Protein AF-A0A3G2R4G4-F1 (afdb_monomer_lite)

Radius of gyration: 19.23 Å; chains: 1; bounding box: 50×34×52 Å

Secondary structure (DSSP, 8-state):
---HHHHHHHHHHSPPS--EEEEETTTEEEEEEEEE-TTS-EEEEEE--S-S--TTHHHHHHHHHHHHHHHHHHHHHHHHHHHHHHHHHHHHHT-

Organism: NCBI:txid2316383

Structure (mmCIF, N/CA/C/O backbone):
data_AF-A0A3G2R4G4-F1
#
_entry.id   AF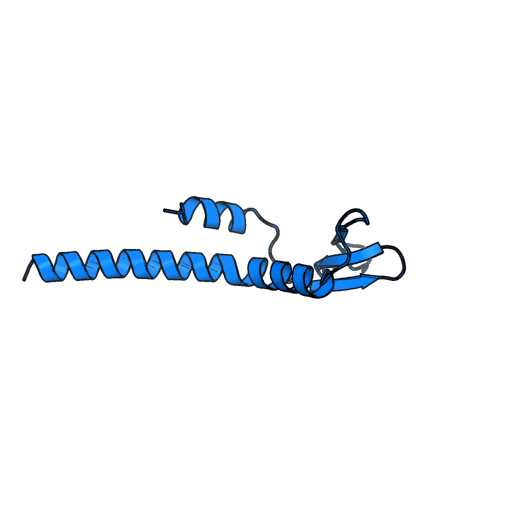-A0A3G2R4G4-F1
#
loop_
_atom_site.group_PDB
_atom_site.id
_atom_site.type_symbol
_atom_site.label_atom_id
_atom_site.label_alt_id
_atom_site.label_comp_id
_atom_site.label_asym_id
_atom_site.label_entity_id
_atom_site.label_seq_id
_atom_site.pdbx_PDB_ins_code
_atom_site.Cartn_x
_atom_site.Cartn_y
_atom_site.Cartn_z
_atom_s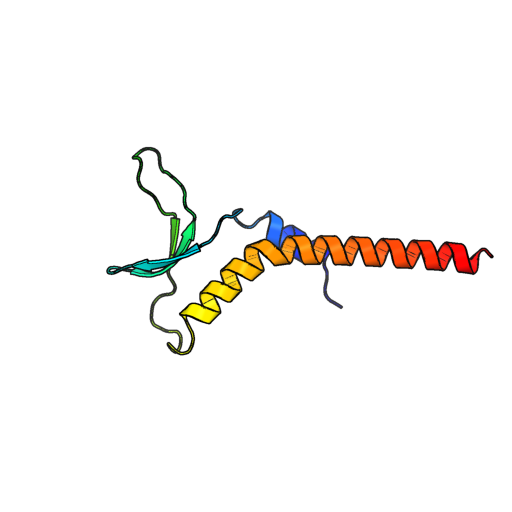ite.occupancy
_atom_site.B_iso_or_equiv
_atom_site.auth_seq_id
_atom_site.auth_comp_id
_atom_site.auth_asym_id
_atom_site.auth_atom_id
_atom_site.pdbx_PDB_model_num
ATOM 1 N N . MET A 1 1 ? 2.596 -4.062 19.014 1.00 77.81 1 MET A N 1
ATOM 2 C CA . MET A 1 1 ? 1.533 -3.821 18.014 1.00 77.81 1 MET A CA 1
ATOM 3 C C . MET A 1 1 ? 1.964 -2.649 17.153 1.00 77.81 1 MET A C 1
ATOM 5 O O . MET A 1 1 ? 2.640 -1.769 17.674 1.00 77.81 1 MET A O 1
ATOM 9 N N . ARG A 1 2 ? 1.686 -2.695 15.851 1.00 86.12 2 ARG A N 1
ATOM 10 C CA . ARG A 1 2 ? 2.098 -1.663 14.893 1.00 86.12 2 ARG A CA 1
ATOM 11 C C . ARG A 1 2 ? 1.290 -0.373 15.127 1.00 86.12 2 ARG A C 1
ATOM 13 O O . ARG A 1 2 ? 0.152 -0.458 15.573 1.00 86.12 2 ARG A O 1
ATOM 20 N N . ASP A 1 3 ? 1.878 0.796 14.879 1.00 94.44 3 ASP A N 1
ATOM 21 C CA . ASP A 1 3 ? 1.200 2.094 15.029 1.00 94.44 3 ASP A CA 1
ATOM 22 C C . ASP A 1 3 ? 0.612 2.525 13.680 1.00 94.44 3 ASP A C 1
ATOM 24 O O . ASP A 1 3 ? 1.262 3.203 12.882 1.00 94.44 3 ASP A O 1
ATOM 28 N N . PHE A 1 4 ? -0.630 2.106 13.436 1.00 94.75 4 PHE A N 1
ATOM 29 C CA . PHE A 1 4 ? -1.313 2.315 12.161 1.00 94.75 4 PHE A CA 1
ATOM 30 C C . PHE A 1 4 ? -1.499 3.786 11.794 1.00 94.75 4 PHE A C 1
ATOM 32 O O . PHE A 1 4 ? -1.476 4.122 10.612 1.00 94.75 4 PHE A O 1
ATOM 39 N N . LYS A 1 5 ? -1.602 4.686 12.779 1.00 95.44 5 LYS A N 1
ATOM 40 C CA . LYS A 1 5 ? -1.686 6.120 12.497 1.00 95.44 5 LYS A CA 1
ATOM 41 C C . LYS A 1 5 ? -0.372 6.630 11.907 1.00 95.44 5 LYS A C 1
ATOM 43 O O . LYS A 1 5 ? -0.388 7.297 10.876 1.00 95.44 5 LYS A O 1
ATOM 48 N N . LYS A 1 6 ? 0.767 6.271 12.509 1.00 96.62 6 LYS A N 1
ATOM 49 C CA . LYS A 1 6 ? 2.089 6.642 11.971 1.00 96.62 6 LYS A CA 1
ATOM 50 C C . LYS A 1 6 ? 2.366 6.005 10.615 1.00 96.62 6 LYS A C 1
ATOM 52 O O . LYS A 1 6 ? 2.980 6.641 9.761 1.00 96.62 6 LYS A O 1
ATOM 57 N N . ASP A 1 7 ? 1.918 4.769 10.407 1.00 95.62 7 ASP A N 1
ATOM 58 C CA . ASP A 1 7 ? 2.049 4.121 9.103 1.00 95.62 7 ASP A CA 1
ATOM 59 C C . ASP A 1 7 ? 1.218 4.826 8.026 1.00 95.62 7 ASP A C 1
ATOM 61 O O . ASP A 1 7 ? 1.709 5.016 6.912 1.00 95.62 7 ASP A O 1
ATOM 65 N N . LEU A 1 8 ? -0.015 5.235 8.346 1.00 95.56 8 LEU A N 1
ATOM 66 C CA . LEU A 1 8 ? -0.864 5.976 7.415 1.00 95.56 8 LEU A CA 1
ATOM 67 C C . LEU A 1 8 ? -0.258 7.344 7.087 1.00 95.56 8 LEU A C 1
ATOM 69 O O . LEU A 1 8 ? -0.157 7.688 5.914 1.00 95.56 8 LEU A O 1
ATOM 73 N N . GLU A 1 9 ? 0.251 8.072 8.085 1.00 96.25 9 GLU A N 1
ATOM 74 C CA . GLU A 1 9 ? 0.950 9.347 7.865 1.00 96.25 9 GLU A CA 1
ATOM 75 C C . GLU A 1 9 ? 2.176 9.186 6.951 1.00 96.25 9 GLU A C 1
ATOM 77 O O . GLU A 1 9 ? 2.469 10.059 6.132 1.00 96.25 9 GLU A O 1
ATOM 82 N N . LEU A 1 10 ? 2.914 8.076 7.072 1.00 94.44 10 LEU A N 1
ATOM 83 C CA . LEU A 1 10 ? 4.023 7.766 6.167 1.00 94.44 10 LEU A CA 1
ATOM 84 C C . LEU A 1 10 ? 3.524 7.525 4.735 1.00 94.44 10 LEU A C 1
ATOM 86 O O . LEU A 1 10 ? 4.151 7.993 3.783 1.00 94.44 10 LEU A O 1
ATOM 90 N N . CYS A 1 11 ? 2.403 6.818 4.584 1.00 92.88 11 CYS A N 1
ATOM 91 C CA . CYS A 1 11 ? 1.780 6.571 3.288 1.00 92.88 11 CYS A CA 1
ATOM 92 C C . CYS A 1 11 ? 1.291 7.865 2.625 1.00 92.88 11 CYS A C 1
ATOM 94 O O . CYS A 1 11 ? 1.557 8.077 1.447 1.00 92.88 11 CYS A O 1
ATOM 96 N N . GLU A 1 12 ? 0.629 8.743 3.377 1.00 91.56 12 GLU A N 1
ATOM 97 C CA . GLU A 1 12 ? 0.091 10.019 2.884 1.00 91.56 12 GLU A CA 1
ATOM 98 C C . GLU A 1 12 ? 1.188 11.021 2.503 1.00 91.56 12 GLU A C 1
ATOM 100 O O . GLU A 1 12 ? 1.005 11.829 1.595 1.00 91.56 12 GLU A O 1
ATOM 105 N N . LYS A 1 13 ? 2.355 10.952 3.160 1.00 91.62 13 LYS A N 1
ATOM 106 C CA . LYS A 1 13 ? 3.547 11.730 2.778 1.00 91.62 13 LYS A CA 1
ATOM 107 C C . LYS A 1 13 ? 4.217 11.209 1.509 1.00 91.62 13 LYS A C 1
ATOM 109 O O . LYS A 1 13 ? 4.984 11.940 0.882 1.00 91.62 13 LYS A O 1
ATOM 114 N N . ALA A 1 14 ? 3.998 9.944 1.155 1.00 88.19 14 ALA A N 1
ATOM 115 C CA . ALA A 1 14 ? 4.578 9.368 -0.044 1.00 88.19 14 ALA A CA 1
ATOM 116 C C . ALA A 1 14 ? 3.880 9.918 -1.296 1.00 88.19 14 ALA A C 1
ATOM 118 O O . ALA A 1 14 ? 2.695 10.234 -1.285 1.00 88.19 14 ALA A O 1
ATOM 119 N N . ILE A 1 15 ? 4.615 9.998 -2.409 1.00 82.25 15 ILE A N 1
ATOM 120 C CA . ILE A 1 15 ? 4.051 10.455 -3.684 1.00 82.25 15 ILE A CA 1
ATOM 121 C C . ILE A 1 15 ? 2.905 9.503 -4.108 1.00 82.25 15 ILE A C 1
ATOM 123 O O . ILE A 1 15 ? 3.157 8.290 -4.232 1.00 82.25 15 ILE A O 1
ATOM 127 N N . PRO A 1 16 ? 1.677 10.023 -4.335 1.00 79.75 16 PRO A N 1
ATOM 128 C CA . PRO A 1 16 ? 0.529 9.224 -4.757 1.00 79.75 16 PRO A CA 1
ATOM 129 C C . PRO A 1 16 ? 0.770 8.502 -6.084 1.00 79.75 16 PRO A C 1
ATOM 131 O O . PRO A 1 16 ? 1.559 8.948 -6.911 1.00 79.75 16 PRO A O 1
ATOM 134 N N . GLY A 1 17 ? 0.098 7.368 -6.275 1.00 76.06 17 GLY A N 1
ATOM 135 C CA . GLY A 1 17 ? 0.124 6.629 -7.536 1.00 76.06 17 GLY A CA 1
ATOM 136 C C . GLY A 1 17 ? -0.622 7.334 -8.684 1.00 76.06 17 GLY A C 1
ATOM 137 O O . GLY A 1 17 ? -1.103 8.458 -8.530 1.00 76.06 17 GLY A O 1
ATOM 138 N N . PRO A 1 18 ? -0.749 6.673 -9.846 1.00 81.38 18 PRO A N 1
ATOM 139 C CA . PRO A 1 18 ? -0.503 5.243 -10.040 1.00 81.38 18 PRO A CA 1
ATOM 140 C C . PRO A 1 18 ? 0.983 4.907 -10.210 1.00 81.38 18 PRO A C 1
ATOM 142 O O . PRO A 1 18 ? 1.689 5.557 -10.983 1.00 81.38 18 PRO A O 1
ATOM 145 N N . TRP A 1 19 ? 1.451 3.861 -9.533 1.00 83.00 19 TRP A N 1
ATOM 146 C CA . TRP A 1 19 ? 2.810 3.337 -9.713 1.00 83.00 19 TRP A CA 1
ATOM 147 C C . TRP A 1 19 ? 2.790 2.146 -10.667 1.00 83.00 19 TRP A C 1
ATOM 149 O O . TRP A 1 19 ? 1.826 1.390 -10.721 1.00 83.00 19 TRP A O 1
ATOM 159 N N . LYS A 1 20 ? 3.846 1.973 -11.462 1.00 83.50 20 LYS A N 1
ATOM 160 C CA . LYS A 1 20 ? 3.966 0.850 -12.396 1.00 83.50 20 LYS A CA 1
ATOM 161 C C . LYS A 1 20 ? 5.384 0.321 -12.417 1.00 83.50 20 LYS A C 1
ATOM 163 O O . LYS A 1 20 ? 6.340 1.091 -12.421 1.00 83.50 20 LYS A O 1
ATOM 168 N N . TYR A 1 21 ? 5.514 -0.994 -12.489 1.00 82.38 21 TYR A N 1
ATOM 169 C CA . TYR A 1 21 ? 6.773 -1.616 -12.860 1.00 82.38 21 TYR A CA 1
ATOM 170 C C . TYR A 1 21 ? 7.034 -1.394 -14.357 1.00 82.38 21 TYR A C 1
ATOM 172 O O . TYR A 1 21 ? 6.129 -1.536 -15.183 1.00 82.38 21 TYR A O 1
ATOM 180 N N . ALA A 1 22 ? 8.273 -1.055 -14.704 1.00 78.69 22 ALA A N 1
ATOM 181 C CA . ALA A 1 22 ? 8.748 -1.037 -16.079 1.00 78.69 22 ALA A CA 1
ATOM 182 C C . ALA A 1 22 ? 10.160 -1.627 -16.166 1.00 78.69 22 ALA A C 1
ATOM 184 O O . ALA A 1 22 ? 10.969 -1.496 -15.248 1.00 78.69 22 ALA A O 1
ATOM 185 N N . ASN A 1 23 ? 10.461 -2.259 -17.299 1.00 78.75 23 ASN A N 1
ATOM 186 C CA . ASN A 1 23 ? 11.820 -2.628 -17.673 1.00 78.75 23 ASN A CA 1
ATOM 187 C C . ASN A 1 23 ? 12.237 -1.765 -18.862 1.00 78.75 23 ASN A C 1
ATOM 189 O O . ASN A 1 23 ? 11.568 -1.779 -19.897 1.00 78.75 23 ASN A O 1
ATOM 193 N N . THR A 1 24 ? 13.302 -0.986 -18.706 1.00 73.19 24 THR A N 1
ATOM 194 C CA . THR A 1 24 ? 13.771 -0.066 -19.746 1.00 73.19 24 THR A CA 1
ATOM 195 C C . THR A 1 24 ? 15.175 -0.446 -20.192 1.00 73.19 24 THR A C 1
ATOM 197 O O . THR A 1 24 ? 16.019 -0.791 -19.368 1.00 73.19 24 THR A O 1
ATOM 200 N N . ALA A 1 25 ? 15.449 -0.321 -21.493 1.00 71.00 25 ALA A N 1
ATOM 201 C CA . ALA A 1 25 ? 16.734 -0.711 -22.075 1.00 71.00 25 ALA A CA 1
ATOM 202 C C . ALA A 1 25 ? 17.947 -0.013 -21.425 1.00 71.00 25 ALA A C 1
ATOM 204 O O . ALA A 1 25 ? 19.018 -0.602 -21.359 1.00 71.00 25 ALA A O 1
ATOM 205 N N . ASN A 1 26 ? 17.770 1.213 -20.912 1.00 72.56 26 ASN A N 1
ATOM 206 C CA . ASN A 1 26 ? 18.860 2.026 -20.362 1.00 72.56 26 ASN A CA 1
ATOM 207 C C . ASN A 1 26 ? 18.884 2.098 -18.825 1.00 72.56 26 ASN A C 1
ATOM 209 O O . ASN A 1 26 ? 19.886 2.535 -18.269 1.00 72.56 26 ASN A O 1
ATOM 213 N N . MET A 1 27 ? 17.796 1.735 -18.132 1.00 69.00 27 MET A N 1
ATOM 214 C CA . MET A 1 27 ? 17.703 1.849 -16.664 1.00 69.00 27 MET A CA 1
ATOM 215 C C . MET A 1 27 ? 17.400 0.519 -15.964 1.00 69.00 27 MET A C 1
ATOM 217 O O . MET A 1 27 ? 17.343 0.484 -14.738 1.00 69.00 27 MET A O 1
ATOM 221 N N . GLY A 1 28 ? 17.185 -0.564 -16.715 1.00 75.31 28 GLY A N 1
ATOM 222 C CA . GLY A 1 28 ? 16.803 -1.858 -16.159 1.00 75.31 28 GLY A CA 1
ATOM 223 C C . GLY A 1 28 ? 15.422 -1.822 -15.499 1.00 75.31 28 GLY A C 1
ATOM 224 O O . GLY A 1 28 ? 14.488 -1.194 -16.011 1.00 75.31 28 GLY A O 1
ATOM 225 N N . HIS A 1 29 ? 15.298 -2.515 -14.366 1.00 76.38 29 HIS A N 1
ATOM 226 C CA . HIS A 1 29 ? 14.062 -2.647 -13.597 1.00 76.38 29 HIS A CA 1
ATOM 227 C C . HIS A 1 29 ? 13.773 -1.381 -12.775 1.00 76.38 29 HIS A C 1
ATOM 229 O O . HIS A 1 29 ? 14.543 -1.014 -11.886 1.00 76.38 29 HIS A O 1
ATOM 235 N N . VAL A 1 30 ? 12.640 -0.728 -13.044 1.00 76.31 30 VAL A N 1
ATOM 236 C CA . VAL A 1 30 ? 12.270 0.544 -12.407 1.00 76.31 30 VAL A CA 1
ATOM 237 C C . VAL A 1 30 ? 10.827 0.553 -11.909 1.00 76.31 30 VAL A C 1
ATOM 239 O O . VAL A 1 30 ? 9.946 -0.101 -12.475 1.00 76.31 30 VAL A O 1
ATOM 242 N N . LEU A 1 31 ? 10.582 1.354 -10.869 1.00 76.19 31 LEU A N 1
ATOM 243 C CA . LEU A 1 31 ? 9.243 1.818 -10.507 1.00 76.19 31 LEU A CA 1
ATOM 244 C C . LEU A 1 31 ? 9.012 3.179 -11.142 1.00 76.19 31 LEU A C 1
ATOM 246 O O . LEU A 1 31 ? 9.720 4.141 -10.848 1.00 76.19 31 LEU A O 1
ATOM 250 N N . GLN A 1 32 ? 8.016 3.253 -12.006 1.00 73.88 32 GLN A N 1
ATOM 251 C CA . GLN A 1 32 ? 7.671 4.422 -12.790 1.00 73.88 32 GLN A CA 1
ATOM 252 C C . GLN A 1 32 ? 6.312 4.962 -12.359 1.00 73.88 32 GLN A C 1
ATOM 254 O O . GLN A 1 32 ? 5.338 4.221 -12.244 1.00 73.88 32 GLN A O 1
ATOM 259 N N . MET A 1 33 ? 6.227 6.281 -12.227 1.00 71.12 33 MET A N 1
ATOM 260 C CA . MET A 1 33 ? 4.952 6.987 -12.182 1.00 71.12 33 MET A CA 1
ATOM 261 C C . MET A 1 33 ? 4.701 7.649 -13.548 1.00 71.12 33 MET A C 1
ATOM 263 O O . MET A 1 33 ? 5.605 8.303 -14.088 1.00 71.12 33 MET A O 1
ATOM 267 N N . PRO A 1 34 ? 3.510 7.498 -14.158 1.00 62.22 34 PRO A N 1
ATOM 268 C CA . PRO A 1 34 ? 3.169 8.177 -15.397 1.00 62.22 34 PRO A CA 1
ATOM 269 C C . PRO A 1 34 ? 2.874 9.655 -15.107 1.00 62.22 34 PRO A C 1
ATOM 271 O O . PRO A 1 34 ? 1.726 10.068 -15.030 1.00 62.22 34 PRO A O 1
ATOM 274 N N . TYR A 1 35 ? 3.922 10.459 -14.951 1.00 63.62 35 TYR A N 1
ATOM 275 C CA . TYR A 1 35 ? 3.824 11.917 -14.906 1.00 63.62 35 TYR A CA 1
ATOM 276 C C . TYR A 1 35 ? 4.202 12.490 -16.268 1.00 63.62 35 TYR A C 1
ATOM 278 O O . TYR A 1 35 ? 5.250 12.118 -16.787 1.00 63.62 35 TYR A O 1
ATOM 286 N N . ILE A 1 36 ? 3.377 13.365 -16.844 1.00 57.22 36 ILE A N 1
ATOM 287 C CA . ILE A 1 36 ? 3.715 14.116 -18.059 1.00 57.22 36 ILE A CA 1
ATOM 288 C C . ILE A 1 36 ? 4.387 15.410 -17.601 1.00 57.22 36 ILE A C 1
ATOM 290 O O . ILE A 1 36 ? 3.739 16.250 -16.980 1.00 57.22 36 ILE A O 1
ATOM 294 N N . ASN A 1 37 ? 5.686 15.568 -17.860 1.00 62.78 37 ASN A N 1
ATOM 295 C CA . ASN A 1 37 ? 6.351 16.844 -17.600 1.00 62.78 37 ASN A CA 1
ATOM 296 C C . ASN A 1 37 ? 5.913 17.911 -18.625 1.00 62.78 37 ASN A C 1
ATOM 298 O O . ASN A 1 37 ? 5.248 17.611 -19.616 1.00 62.78 37 ASN A O 1
ATOM 302 N N . ILE A 1 38 ? 6.325 19.166 -18.421 1.00 54.47 38 ILE A N 1
ATOM 303 C CA . ILE A 1 38 ? 6.005 20.296 -19.317 1.00 54.47 38 ILE A CA 1
ATOM 304 C C . ILE A 1 38 ? 6.474 20.098 -20.774 1.00 54.47 38 ILE A C 1
ATOM 306 O O . ILE A 1 38 ? 6.066 20.843 -21.658 1.00 54.47 38 ILE A O 1
ATOM 310 N N . HIS A 1 39 ? 7.312 19.091 -21.033 1.00 66.81 39 HIS A N 1
ATOM 311 C CA . HIS A 1 39 ? 7.827 18.725 -22.351 1.00 66.81 39 HIS A CA 1
ATOM 312 C C . HIS A 1 39 ? 7.135 17.489 -22.947 1.00 66.81 39 HIS A C 1
ATOM 314 O O . HIS A 1 39 ? 7.615 16.931 -23.931 1.00 66.81 39 HIS A O 1
ATOM 320 N N . GLY A 1 40 ? 6.033 17.017 -22.355 1.00 62.09 40 GLY A N 1
ATOM 321 C CA . GLY A 1 40 ? 5.322 15.828 -22.830 1.00 62.09 40 GLY A CA 1
ATOM 322 C 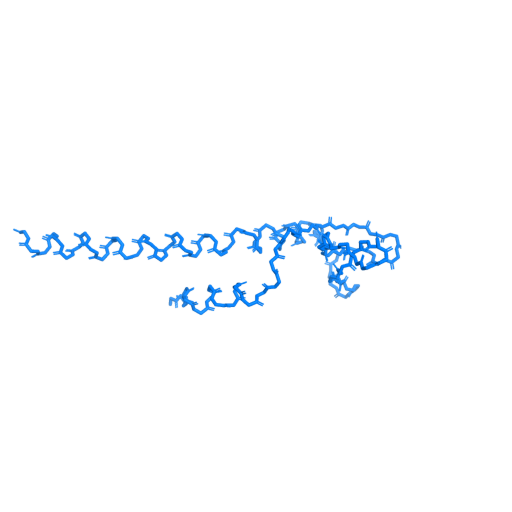C . GLY A 1 40 ? 6.049 14.509 -22.541 1.00 62.09 40 GLY A C 1
ATOM 323 O O . GLY A 1 40 ? 5.577 13.444 -22.943 1.00 62.09 40 GLY A O 1
ATOM 324 N N . GLN A 1 41 ? 7.190 14.549 -21.848 1.00 59.66 41 GLN A N 1
ATOM 325 C CA . GLN A 1 41 ? 7.972 13.365 -21.525 1.00 59.66 41 GLN A CA 1
ATOM 326 C C . GLN A 1 41 ? 7.407 12.726 -20.265 1.00 59.66 41 GLN A C 1
ATOM 328 O O . GLN A 1 41 ? 7.142 13.392 -19.259 1.00 59.66 41 GLN A O 1
ATOM 333 N N . LYS A 1 42 ? 7.225 11.408 -20.328 1.00 57.22 42 LYS A N 1
ATOM 334 C CA . LYS A 1 42 ? 6.884 10.627 -19.149 1.00 57.22 42 LYS A CA 1
ATOM 335 C C . LYS A 1 42 ? 8.144 10.413 -18.306 1.00 57.22 42 LYS A C 1
ATOM 337 O O . LYS A 1 42 ? 9.218 10.260 -18.875 1.00 57.22 42 LYS A O 1
ATOM 342 N N . VAL A 1 43 ? 7.953 10.285 -16.991 1.00 58.66 43 VAL A N 1
ATOM 343 C CA . VAL A 1 43 ? 8.736 9.450 -16.048 1.00 58.66 43 VAL A CA 1
ATOM 344 C C . VAL A 1 43 ? 9.524 10.214 -14.978 1.00 58.66 43 VAL A C 1
ATOM 346 O O . VAL A 1 43 ? 10.619 10.713 -15.209 1.00 58.66 43 VAL A O 1
ATOM 349 N N . MET A 1 44 ? 9.007 10.153 -13.747 1.00 57.62 44 MET A N 1
ATOM 350 C CA . MET A 1 44 ? 9.846 10.012 -12.555 1.00 57.62 44 MET A CA 1
ATOM 351 C C . MET A 1 44 ? 10.008 8.504 -12.310 1.00 57.62 44 MET A C 1
ATOM 353 O O . MET A 1 44 ? 9.003 7.787 -12.247 1.00 57.62 44 MET A O 1
ATOM 357 N N . ALA A 1 45 ? 11.250 8.021 -12.239 1.00 60.53 45 ALA A N 1
ATOM 358 C CA . ALA A 1 45 ? 11.572 6.619 -11.982 1.00 60.53 45 ALA A CA 1
ATOM 359 C C . ALA A 1 45 ? 12.415 6.496 -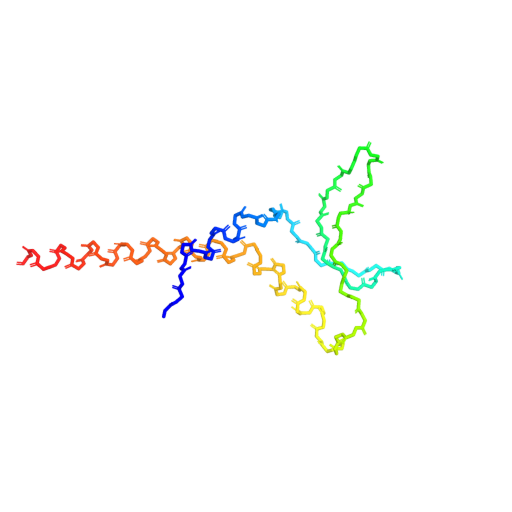10.713 1.00 60.53 45 ALA A C 1
ATOM 361 O O . ALA A 1 45 ? 13.402 7.212 -10.549 1.00 60.53 45 ALA A O 1
ATOM 362 N N . ILE A 1 46 ? 12.052 5.555 -9.845 1.00 65.81 46 ILE A N 1
ATOM 363 C CA . ILE A 1 46 ? 12.966 5.037 -8.828 1.00 65.81 46 ILE A CA 1
ATOM 364 C C . ILE A 1 46 ? 13.683 3.852 -9.474 1.00 65.81 46 ILE A C 1
ATOM 366 O O . ILE A 1 46 ? 13.055 2.843 -9.809 1.00 65.81 46 ILE A O 1
ATOM 370 N N . VAL A 1 47 ? 14.987 4.007 -9.697 1.00 60.88 47 VAL A N 1
ATOM 371 C CA . VAL A 1 47 ? 15.847 2.982 -10.298 1.00 60.88 47 VAL A CA 1
ATOM 372 C C . VAL A 1 47 ? 16.436 2.121 -9.185 1.00 60.88 47 VAL A C 1
ATOM 374 O O . VAL A 1 47 ? 17.157 2.634 -8.329 1.00 60.88 47 VAL A O 1
ATOM 377 N N . LEU A 1 48 ? 16.160 0.815 -9.199 1.00 63.03 48 LEU A N 1
ATOM 378 C CA . LEU A 1 48 ? 16.878 -0.138 -8.353 1.00 63.03 48 LEU A CA 1
ATOM 379 C C . LEU A 1 48 ? 18.139 -0.574 -9.104 1.00 63.03 48 LEU A C 1
ATOM 381 O O . LEU A 1 48 ? 18.074 -1.385 -10.025 1.00 63.03 48 LEU A O 1
ATOM 385 N N . LYS A 1 49 ? 19.291 0.012 -8.762 1.00 53.78 49 LYS A N 1
ATOM 386 C CA . LYS A 1 49 ? 20.548 -0.256 -9.468 1.00 53.78 49 LYS A CA 1
ATOM 387 C C . LYS A 1 49 ? 21.282 -1.473 -8.881 1.00 53.78 49 LYS A C 1
ATOM 389 O O . LYS A 1 49 ? 21.780 -1.409 -7.763 1.00 53.78 49 LYS A O 1
ATOM 394 N N . GLU A 1 50 ? 21.334 -2.543 -9.677 1.00 52.38 50 GLU A N 1
ATOM 395 C CA . GLU A 1 50 ? 22.363 -3.599 -9.857 1.00 52.38 50 GLU A CA 1
ATOM 396 C C . GLU A 1 50 ? 23.046 -4.314 -8.666 1.00 52.38 50 GLU A C 1
ATOM 398 O O . GLU A 1 50 ? 23.752 -5.286 -8.911 1.00 52.38 50 GLU A O 1
ATOM 403 N N . TRP A 1 51 ? 22.827 -3.954 -7.399 1.00 52.19 51 TRP A N 1
ATOM 404 C CA . TRP A 1 51 ? 23.472 -4.640 -6.256 1.00 52.19 51 TRP A CA 1
ATOM 405 C C . TRP A 1 51 ? 22.540 -5.548 -5.445 1.00 52.19 51 TRP A C 1
ATOM 407 O O . TRP A 1 51 ? 22.939 -6.106 -4.425 1.00 52.19 51 TRP A O 1
ATOM 417 N N . THR A 1 52 ? 21.293 -5.711 -5.882 1.00 55.53 52 THR A N 1
ATOM 418 C CA . THR A 1 52 ? 20.331 -6.631 -5.264 1.00 55.53 52 THR A CA 1
ATOM 419 C C . THR A 1 52 ? 20.371 -7.962 -6.018 1.00 55.53 52 THR A C 1
ATOM 421 O O . THR A 1 52 ? 20.315 -7.927 -7.249 1.00 55.53 52 THR A O 1
ATOM 424 N N . PRO A 1 53 ? 20.468 -9.125 -5.341 1.00 59.53 53 PRO A N 1
ATOM 425 C CA . PRO A 1 53 ? 20.348 -10.422 -6.001 1.00 59.53 53 PRO A CA 1
ATOM 426 C C . PRO A 1 53 ? 19.120 -10.429 -6.918 1.00 59.53 53 PRO A C 1
ATOM 428 O O . PRO A 1 53 ? 18.019 -10.094 -6.488 1.00 59.53 53 PRO A O 1
ATOM 431 N N . LEU A 1 54 ? 19.339 -10.750 -8.195 1.00 60.56 54 LEU A N 1
ATOM 432 C CA . LEU A 1 54 ? 18.380 -10.595 -9.298 1.00 60.56 54 LEU A CA 1
ATOM 433 C C . LEU A 1 54 ? 17.188 -11.566 -9.241 1.00 60.56 54 LEU A C 1
ATOM 435 O O . LEU A 1 54 ? 16.349 -11.564 -10.143 1.00 60.56 54 LEU A O 1
ATOM 439 N N . GLU A 1 55 ? 17.098 -12.400 -8.208 1.00 73.31 55 GLU A N 1
ATOM 440 C CA . GLU A 1 55 ? 15.985 -13.326 -8.052 1.00 73.31 55 GLU A CA 1
ATOM 441 C C . GLU A 1 55 ? 14.694 -12.549 -7.791 1.00 73.31 55 GLU A C 1
ATOM 443 O O . GLU A 1 55 ? 14.601 -11.716 -6.887 1.00 73.31 55 GLU A O 1
ATOM 448 N N . ASN A 1 56 ? 13.687 -12.823 -8.619 1.00 76.62 56 ASN A N 1
ATOM 449 C CA . ASN A 1 56 ? 12.328 -12.310 -8.468 1.00 76.62 56 ASN A CA 1
ATOM 450 C C . ASN A 1 56 ? 12.236 -10.773 -8.414 1.00 76.62 56 ASN A C 1
ATOM 452 O O . ASN A 1 56 ? 11.296 -10.228 -7.843 1.00 76.62 56 ASN A O 1
ATOM 456 N N . ILE A 1 57 ? 13.179 -10.040 -9.027 1.00 78.31 57 ILE A N 1
ATOM 457 C CA . ILE A 1 57 ? 13.170 -8.563 -9.029 1.00 78.31 57 ILE A CA 1
ATOM 458 C C . ILE A 1 57 ? 11.860 -7.992 -9.587 1.00 78.31 57 ILE A C 1
ATOM 460 O O . ILE A 1 57 ? 11.350 -6.998 -9.077 1.00 78.31 57 ILE A O 1
ATOM 464 N N . LYS A 1 58 ? 11.286 -8.640 -10.608 1.00 81.00 58 LYS A N 1
ATOM 465 C CA . LYS A 1 58 ? 9.975 -8.281 -11.153 1.00 81.00 58 LYS A CA 1
ATOM 466 C C . LYS A 1 58 ? 8.892 -8.421 -10.081 1.00 81.00 58 LYS A C 1
ATOM 468 O O . LYS A 1 58 ? 8.190 -7.451 -9.824 1.00 81.00 58 LYS A O 1
ATOM 473 N N . ASP A 1 59 ? 8.808 -9.579 -9.435 1.00 84.25 59 ASP A N 1
ATOM 474 C CA . ASP A 1 59 ? 7.783 -9.871 -8.428 1.00 84.25 59 ASP A CA 1
ATOM 475 C C . ASP A 1 59 ? 7.931 -8.961 -7.202 1.00 84.25 59 ASP A C 1
ATOM 477 O O . ASP A 1 59 ? 6.943 -8.459 -6.674 1.00 84.25 59 ASP A O 1
ATOM 481 N N . ASN A 1 60 ? 9.167 -8.662 -6.791 1.00 82.88 60 ASN A N 1
ATOM 482 C CA . ASN A 1 60 ? 9.455 -7.711 -5.719 1.00 82.88 60 ASN A CA 1
ATOM 483 C C . ASN A 1 60 ? 8.967 -6.300 -6.074 1.00 82.88 60 ASN A C 1
ATOM 485 O O . ASN A 1 60 ? 8.386 -5.608 -5.237 1.00 82.88 60 ASN A O 1
ATOM 489 N N . LEU A 1 61 ? 9.186 -5.861 -7.316 1.00 83.69 61 LEU A N 1
ATOM 490 C CA . LEU A 1 61 ? 8.720 -4.556 -7.777 1.00 83.69 61 LEU A CA 1
ATOM 491 C C . LEU A 1 61 ? 7.200 -4.502 -7.914 1.00 83.69 61 LEU A C 1
ATOM 493 O O . LEU A 1 61 ? 6.596 -3.513 -7.501 1.00 83.69 61 LEU A O 1
ATOM 497 N N . GLU A 1 62 ? 6.578 -5.556 -8.436 1.00 85.75 62 GLU A N 1
ATOM 498 C CA . GLU A 1 62 ? 5.121 -5.683 -8.485 1.00 85.75 62 GLU A CA 1
ATOM 499 C C . GLU A 1 62 ? 4.518 -5.670 -7.076 1.00 85.75 62 GLU A C 1
ATOM 501 O O . GLU A 1 62 ? 3.564 -4.931 -6.833 1.00 85.75 62 GLU A O 1
ATOM 506 N N . PHE A 1 63 ? 5.121 -6.384 -6.121 1.00 88.25 63 PHE A N 1
ATOM 507 C CA . PHE A 1 63 ? 4.727 -6.333 -4.715 1.00 88.25 63 PHE A CA 1
ATOM 508 C C . PHE A 1 63 ? 4.807 -4.910 -4.158 1.00 88.25 63 PHE A C 1
ATOM 510 O O . PHE A 1 63 ? 3.853 -4.454 -3.534 1.00 88.25 63 PHE A O 1
ATOM 517 N N . ILE A 1 64 ? 5.900 -4.178 -4.405 1.00 87.06 64 ILE A N 1
ATOM 518 C CA . ILE A 1 64 ? 6.037 -2.794 -3.932 1.00 87.06 64 ILE A CA 1
ATOM 519 C C . ILE A 1 64 ? 4.960 -1.896 -4.548 1.00 87.06 64 ILE A C 1
ATOM 521 O O . ILE A 1 64 ? 4.371 -1.097 -3.823 1.00 87.06 64 ILE A O 1
ATOM 525 N N . VAL A 1 65 ? 4.672 -2.016 -5.850 1.00 88.00 65 VAL A N 1
ATOM 526 C CA . VAL A 1 65 ? 3.587 -1.254 -6.500 1.00 88.00 65 VAL A CA 1
ATOM 527 C C . VAL A 1 65 ? 2.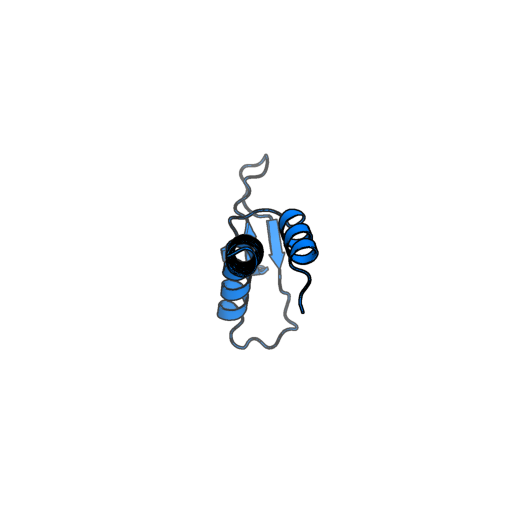257 -1.525 -5.805 1.00 88.00 65 VAL A C 1
ATOM 529 O O . VAL A 1 65 ? 1.609 -0.590 -5.337 1.00 88.00 65 VAL A O 1
ATOM 532 N N . GLN A 1 66 ? 1.892 -2.801 -5.679 1.00 89.00 66 GLN A N 1
ATOM 533 C CA . GLN A 1 66 ? 0.623 -3.211 -5.078 1.00 89.00 66 GLN A CA 1
ATOM 534 C C . GLN A 1 66 ? 0.532 -2.796 -3.608 1.00 89.00 66 GLN A C 1
ATOM 536 O O . GLN A 1 66 ? -0.504 -2.317 -3.158 1.00 89.00 66 GLN A O 1
ATOM 541 N N . ALA A 1 67 ? 1.625 -2.916 -2.854 1.00 90.75 67 ALA A N 1
ATOM 542 C CA . ALA A 1 67 ? 1.683 -2.487 -1.465 1.00 90.75 67 ALA A CA 1
ATOM 543 C C . ALA A 1 67 ? 1.531 -0.966 -1.342 1.00 90.75 67 ALA A C 1
ATOM 545 O O . ALA A 1 67 ? 0.807 -0.501 -0.471 1.00 90.75 67 ALA A O 1
ATOM 546 N N . ARG A 1 68 ? 2.156 -0.168 -2.215 1.00 88.75 68 ARG A N 1
ATOM 547 C CA . ARG A 1 68 ? 2.021 1.300 -2.175 1.00 88.75 68 ARG A CA 1
ATOM 548 C C . ARG A 1 68 ? 0.584 1.764 -2.392 1.00 88.75 68 ARG A C 1
ATOM 550 O O . ARG A 1 68 ? 0.189 2.761 -1.797 1.00 88.75 68 ARG A O 1
ATOM 557 N N . GLU A 1 69 ? -0.171 1.064 -3.231 1.00 87.75 69 GLU A N 1
ATOM 558 C CA . GLU A 1 69 ? -1.562 1.411 -3.532 1.00 87.75 69 GLU A CA 1
ATOM 559 C C . GLU A 1 69 ? -2.546 0.791 -2.529 1.00 87.75 69 GLU A C 1
ATOM 561 O O . GLU A 1 69 ? -3.486 1.455 -2.100 1.00 87.75 69 GLU A O 1
ATOM 566 N N . GLY A 1 70 ? -2.316 -0.453 -2.100 1.00 91.81 70 GLY A N 1
ATOM 567 C CA . GLY A 1 70 ? -3.232 -1.189 -1.226 1.00 91.81 70 GLY A CA 1
ATOM 568 C C . GLY A 1 70 ? -3.008 -0.985 0.274 1.00 91.81 70 GLY A C 1
ATOM 569 O O . GLY A 1 70 ? -3.962 -1.038 1.048 1.00 91.81 70 GLY A O 1
ATOM 570 N N . TRP A 1 71 ? -1.771 -0.742 0.717 1.00 94.00 71 TRP A N 1
ATOM 571 C CA . TRP A 1 71 ? -1.447 -0.613 2.144 1.00 94.00 71 TRP A CA 1
ATOM 572 C C . TRP A 1 71 ? -2.164 0.550 2.848 1.00 94.00 71 TRP A C 1
ATOM 574 O O . TRP A 1 71 ? -2.684 0.318 3.940 1.00 94.00 71 TRP A O 1
ATOM 584 N N . PRO A 1 72 ? -2.277 1.762 2.261 1.00 94.75 72 PRO A N 1
ATOM 585 C CA . PRO A 1 72 ? -2.997 2.863 2.901 1.00 94.75 72 PRO A CA 1
ATOM 586 C C . PRO A 1 72 ? -4.469 2.513 3.161 1.00 94.75 72 PRO A C 1
ATOM 588 O O . PRO A 1 72 ? -4.991 2.779 4.242 1.00 94.75 72 PRO A O 1
ATOM 591 N N . GLU A 1 73 ? -5.123 1.857 2.201 1.00 95.19 73 GLU A N 1
ATOM 592 C CA . GLU A 1 73 ? -6.522 1.435 2.315 1.00 95.19 73 GLU A CA 1
ATOM 593 C C . GLU A 1 73 ? -6.695 0.293 3.322 1.00 95.19 73 GLU A C 1
ATOM 595 O O . GLU A 1 73 ? -7.616 0.315 4.140 1.00 95.19 73 GLU A O 1
ATOM 600 N N . ALA A 1 74 ? -5.768 -0.670 3.336 1.00 96.38 74 ALA A N 1
ATOM 601 C CA . ALA A 1 74 ? -5.753 -1.730 4.338 1.00 96.38 74 ALA A CA 1
ATOM 602 C C . ALA A 1 74 ? -5.604 -1.164 5.761 1.00 96.38 74 ALA A C 1
ATOM 604 O O . ALA A 1 74 ? -6.324 -1.586 6.665 1.00 96.38 74 ALA A O 1
ATOM 605 N N . ILE A 1 75 ? -4.720 -0.178 5.959 1.00 96.56 75 ILE A N 1
ATOM 606 C CA . ILE A 1 75 ? -4.546 0.496 7.252 1.00 96.56 75 ILE A CA 1
ATOM 607 C C . ILE A 1 75 ? -5.834 1.201 7.683 1.00 96.56 75 ILE A C 1
ATOM 609 O O . ILE A 1 75 ? -6.297 0.971 8.802 1.00 96.56 75 ILE A O 1
ATOM 613 N N . LYS A 1 76 ? -6.431 2.023 6.806 1.00 96.75 76 LYS A N 1
ATOM 614 C CA . LYS A 1 76 ? -7.701 2.712 7.097 1.00 96.75 76 LYS A CA 1
ATOM 615 C C . LYS A 1 76 ? -8.772 1.712 7.519 1.00 96.75 76 LYS A C 1
ATOM 617 O O . LYS A 1 76 ? -9.408 1.890 8.556 1.00 96.75 76 LYS A O 1
ATOM 622 N N . ARG A 1 77 ? -8.895 0.609 6.775 1.00 97.50 77 ARG A N 1
ATOM 623 C CA . ARG A 1 77 ? -9.869 -0.441 7.068 1.00 97.50 77 ARG A CA 1
ATOM 624 C C . ARG A 1 77 ? -9.645 -1.093 8.431 1.00 97.50 77 ARG A C 1
ATOM 626 O O . ARG A 1 77 ? -10.609 -1.348 9.149 1.00 97.50 77 ARG A O 1
ATOM 633 N N . VAL A 1 78 ? -8.395 -1.371 8.799 1.00 96.94 78 VAL A N 1
ATOM 634 C CA . VAL A 1 78 ? -8.076 -1.930 10.121 1.00 96.94 78 VAL A CA 1
ATOM 635 C C . VAL A 1 78 ? -8.433 -0.939 11.227 1.00 96.94 78 VAL A C 1
ATOM 637 O O . VAL A 1 78 ? -9.088 -1.330 12.189 1.00 96.94 78 VAL A O 1
ATOM 640 N N . MET A 1 79 ? -8.081 0.340 11.077 1.00 96.00 79 MET A N 1
ATOM 641 C CA . MET A 1 79 ? -8.404 1.373 12.068 1.00 96.00 79 MET A CA 1
ATOM 642 C C . MET A 1 79 ? -9.920 1.539 12.268 1.00 96.00 79 MET A C 1
ATOM 644 O O . MET A 1 79 ? -10.379 1.655 13.406 1.00 96.00 79 MET A O 1
ATOM 648 N N . GLU A 1 80 ? -10.705 1.508 11.186 1.00 97.31 80 GLU A N 1
ATOM 649 C CA . GLU A 1 80 ? -12.174 1.513 11.248 1.00 97.31 80 GLU A CA 1
ATOM 650 C C . GLU A 1 80 ? -12.712 0.314 12.033 1.00 97.31 80 GLU A C 1
ATOM 652 O O . GLU A 1 80 ? -13.530 0.481 12.938 1.00 97.31 80 GLU A O 1
ATOM 657 N N . LEU A 1 81 ? -12.231 -0.892 11.715 1.00 97.62 81 LEU A N 1
ATOM 658 C CA . LEU A 1 81 ? -12.650 -2.122 12.387 1.00 97.62 81 LEU A CA 1
ATOM 659 C C . LEU A 1 81 ? -12.265 -2.123 13.870 1.00 97.62 81 LEU A C 1
ATOM 661 O O . LEU A 1 81 ? -13.061 -2.544 14.704 1.00 97.62 81 LEU A O 1
ATOM 665 N N . GLU A 1 82 ? -11.076 -1.633 14.222 1.00 95.56 82 GLU A N 1
ATOM 666 C CA . GLU A 1 82 ? -10.659 -1.506 15.621 1.00 95.56 82 GLU A CA 1
ATOM 667 C C . GLU A 1 82 ? -11.548 -0.529 16.396 1.00 95.56 82 GLU A C 1
ATOM 669 O O . GLU A 1 82 ? -11.884 -0.790 17.555 1.00 95.56 82 GLU A O 1
ATOM 674 N N . SER A 1 83 ? -11.942 0.583 15.771 1.00 96.00 83 SER A N 1
ATOM 675 C CA . SER A 1 83 ? -12.870 1.549 16.365 1.00 96.00 83 SER A CA 1
ATOM 676 C C . SER A 1 83 ? -14.258 0.935 16.566 1.00 96.00 83 SER A C 1
ATOM 678 O O . SER A 1 83 ? -14.841 1.040 17.646 1.00 96.00 83 SER A O 1
ATOM 680 N N . GLU A 1 84 ? -14.751 0.209 15.564 1.00 97.81 84 GLU A N 1
ATOM 681 C CA . GLU A 1 84 ? -16.053 -0.453 15.613 1.00 97.81 84 GLU A CA 1
ATOM 682 C C . GLU A 1 84 ? -16.102 -1.566 16.669 1.00 97.81 84 GLU A C 1
ATOM 684 O O . GLU A 1 84 ? -17.043 -1.647 17.455 1.00 97.81 84 GLU A O 1
ATOM 689 N N . VAL A 1 85 ? -15.051 -2.385 16.771 1.00 97.50 85 VAL A N 1
ATOM 690 C CA . VAL A 1 85 ? -14.946 -3.412 17.819 1.00 97.50 85 VAL A CA 1
ATOM 691 C C . VAL A 1 85 ? -14.949 -2.785 19.213 1.00 97.50 85 VAL A C 1
ATOM 693 O O . VAL A 1 85 ? -15.546 -3.350 20.128 1.00 97.50 85 VAL A O 1
ATOM 696 N N . LYS A 1 86 ? -14.297 -1.630 19.401 1.00 96.50 86 LYS A N 1
ATOM 697 C CA . LYS A 1 86 ? -14.334 -0.908 20.683 1.00 96.50 86 LYS A CA 1
ATOM 698 C C . LYS A 1 86 ? -15.747 -0.430 21.0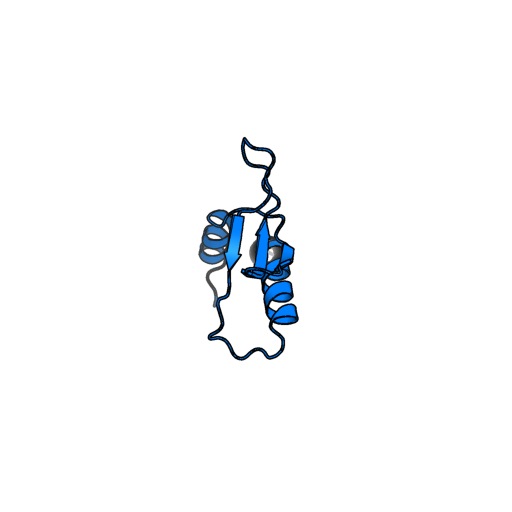12 1.00 96.50 86 LYS A C 1
ATOM 700 O O . LYS A 1 86 ? -16.187 -0.642 22.138 1.00 96.50 86 LYS A O 1
ATOM 705 N N . ARG A 1 87 ? -16.458 0.147 20.038 1.00 97.44 87 ARG A N 1
ATOM 706 C CA . ARG A 1 87 ? -17.851 0.594 20.197 1.00 97.44 87 ARG A CA 1
ATOM 707 C C . ARG A 1 87 ? -18.770 -0.558 20.604 1.00 97.44 87 ARG A C 1
ATOM 709 O O . ARG A 1 87 ? -19.438 -0.470 21.627 1.00 97.44 87 ARG A O 1
ATOM 716 N N . LEU A 1 88 ? -18.732 -1.663 19.860 1.00 97.81 88 LEU A N 1
ATOM 717 C CA . LEU A 1 88 ? -19.576 -2.834 20.123 1.00 97.81 88 LEU A CA 1
ATOM 718 C C . LEU A 1 88 ? -19.288 -3.483 21.483 1.00 97.81 88 LEU A C 1
ATOM 720 O O . LEU A 1 88 ? -20.193 -4.012 22.123 1.00 97.81 88 LEU A O 1
ATOM 724 N N . LYS A 1 89 ? -18.028 -3.464 21.936 1.00 97.19 89 LYS A N 1
ATOM 725 C CA . LYS A 1 89 ? -17.671 -3.951 23.276 1.00 97.19 89 LYS A CA 1
ATOM 726 C C . LYS A 1 89 ? -18.256 -3.069 24.374 1.00 97.19 89 LYS A C 1
ATOM 728 O O . LYS A 1 89 ? -18.813 -3.622 25.312 1.00 97.19 89 LYS A O 1
ATOM 733 N N . ALA A 1 90 ? -18.174 -1.747 24.229 1.00 96.06 90 ALA A N 1
ATOM 734 C CA . ALA A 1 90 ? -18.767 -0.815 25.185 1.00 96.06 90 ALA A CA 1
ATOM 735 C C . ALA A 1 90 ? -20.293 -0.992 25.267 1.00 96.06 90 ALA A C 1
ATOM 737 O O . ALA A 1 90 ? -20.821 -1.182 26.353 1.00 96.06 90 ALA A O 1
ATOM 738 N N . GLU A 1 91 ? -20.983 -1.062 24.122 1.00 96.38 91 GLU A N 1
ATOM 739 C CA . GLU A 1 91 ? -22.437 -1.301 24.077 1.00 96.38 91 GLU A CA 1
ATOM 740 C C . GLU A 1 91 ? -22.833 -2.623 24.748 1.00 96.38 91 GLU A C 1
ATOM 742 O O . GLU A 1 91 ? -23.847 -2.697 25.433 1.00 96.38 91 GLU A O 1
ATOM 747 N N . LYS A 1 92 ? -22.029 -3.680 24.575 1.00 95.69 92 LYS A N 1
ATOM 748 C CA . LYS A 1 92 ? -22.270 -4.971 25.229 1.00 95.69 92 LYS A CA 1
ATOM 749 C C . LYS A 1 92 ? -22.047 -4.914 26.742 1.00 95.69 92 LYS A C 1
ATOM 751 O O . LYS A 1 92 ? -22.720 -5.635 27.461 1.00 95.69 92 LYS A O 1
ATOM 756 N N . GLU A 1 93 ? -21.067 -4.149 27.210 1.00 92.94 93 GLU A N 1
ATOM 757 C CA . GLU A 1 93 ? -20.766 -4.005 28.641 1.00 92.94 93 GLU A CA 1
ATOM 758 C C . GLU A 1 93 ? -21.798 -3.128 29.372 1.00 92.94 93 GLU A C 1
ATOM 760 O O . GLU A 1 93 ? -21.941 -3.242 30.587 1.00 92.94 93 GLU A O 1
ATOM 765 N N . GLU A 1 94 ? -22.532 -2.287 28.637 1.00 84.75 94 GLU A N 1
ATOM 766 C CA . GLU A 1 94 ? -23.649 -1.476 29.139 1.00 84.75 94 GLU A CA 1
ATOM 767 C C . GLU A 1 94 ? -25.002 -2.228 29.179 1.00 84.75 94 GLU A C 1
ATOM 769 O O . GLU A 1 94 ? -25.955 -1.718 29.774 1.00 84.75 94 GLU A O 1
ATOM 774 N N . LEU A 1 95 ? -25.087 -3.425 28.576 1.00 67.75 95 LEU A N 1
ATOM 775 C CA . LEU A 1 95 ? -26.261 -4.319 28.551 1.00 67.75 95 LEU A CA 1
ATOM 776 C C . LEU A 1 95 ? -26.180 -5.423 29.615 1.00 67.75 95 LEU A C 1
ATOM 778 O O . LEU A 1 95 ? -27.238 -5.708 30.223 1.00 67.75 95 LEU A O 1
#

Sequence (95 aa):
MRDFKKDLELCEKAIPGPWKYANTANMGHVLQMPYINIHGQKVMAIVLKEWTPLENIKDNLEFIVQAREGWPEAIKRVMELESEVKRLKAEKEEL

Foldseek 3Di:
DDDLVVVLVVLVPDDDAQWDWDADPVQGTWIWGQDQPPVRDGTDIDGPDDPDDPPCSVVVSVVVNCCSHVVSVVSVVVVVVVVVVVVVVVVVVVD

pLDDT: mean 81.31, std 14.23, range [52.19, 97.81]